Protein AF-A0A7S3HRA7-F1 (afdb_monomer_lite)

Foldseek 3Di:
DVLVVLLVCLVPDLVSLLVNLVCCVVVVPDDLVSLLVSLVVNVVDDPPPCPPSNLVSLLSNLLSCLVVVVCVSVVVSLVVNCVVCVPDLSSLLSVLSNCVSVVVLVVSLVSLVVSCVVPVPPVVSLVVNLVSCVVVVVNVVSVVD

Sequence (145 aa):
GEYEALVARAPHSATAAIDLLQAMRTHKIRQPELVVIHGGRLLKGSHRTFGNELWTVMEQVFIAAAELGVEGWRDYCLKQLTKKFPSSQRVERLKGIYQESEGKWVEAKNIYVKILADKPEDTLTHKRLIALLKQRGKISEAIEE

pLDDT: mean 94.97, std 5.66, range [64.69, 98.75]

InterPro domains:
  IPR011990 Tetratricopeptide-like helical domain superfamily [G3DSA:1.25.40.10] (63-145)
  IPR011990 Tetratricopeptide-like helical domain superfamily [SSF48452] (78-144)
  IPR039856 ER membrane protein complex subunit 2-like [PTHR12760] (15-145)
  IPR055217 EMC2, TPR-like domain [PF22890] (81-144)

Organism: NCBI:txid89044

Secondary structure (DSSP, 8-state):
-HHHHHHHHTTT-HHHHHHHHHHHHHTT---HHHHHHHHHHHHHS--TT-TTHHHHHHHHHHHHHHHHT-HHHHHHHHHHHHHH-TT-HHHHHHHHHHHHHTT-HHHHHHHHHHHHHH-TT-HHHHHHHHHHHHHTT-HHHHHH-

Radius of gyration: 16.19 Å; chains: 1; bounding box: 40×32×42 Å

Structure (mmCIF, N/CA/C/O backbone):
data_AF-A0A7S3HRA7-F1
#
_entry.id   AF-A0A7S3HRA7-F1
#
loop_
_atom_site.group_PDB
_atom_site.id
_atom_site.type_symbol
_atom_site.label_atom_id
_atom_site.label_alt_id
_atom_site.label_comp_id
_atom_site.label_asym_id
_atom_site.label_entity_id
_atom_site.label_seq_id
_atom_site.pdbx_PDB_ins_code
_atom_site.Cartn_x
_atom_site.Cartn_y
_atom_site.Cartn_z
_atom_site.occupancy
_atom_site.B_iso_or_equiv
_atom_site.auth_seq_id
_atom_site.auth_comp_id
_atom_site.auth_asym_id
_atom_site.auth_atom_id
_atom_site.pdbx_PDB_model_num
ATOM 1 N N . GLY A 1 1 ? 11.167 18.074 -18.257 1.00 87.62 1 GLY A N 1
ATOM 2 C CA . GLY A 1 1 ? 11.919 18.173 -16.996 1.00 87.62 1 GLY A CA 1
ATOM 3 C C . GLY A 1 1 ? 12.526 16.828 -16.647 1.00 87.62 1 GLY A C 1
ATOM 4 O O . GLY A 1 1 ? 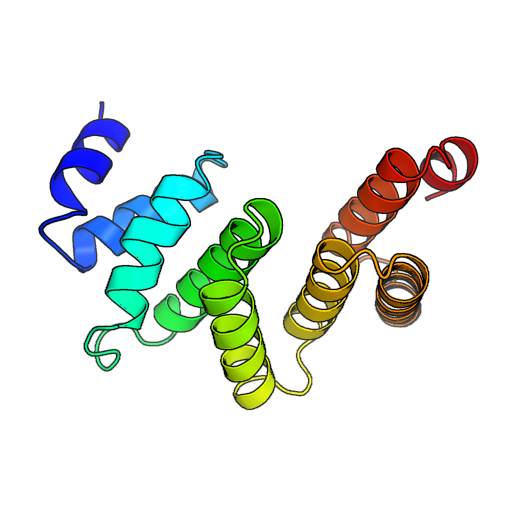12.455 15.897 -17.446 1.00 87.62 1 GLY A O 1
ATOM 5 N N . GLU A 1 2 ? 13.165 16.735 -15.481 1.00 91.25 2 GLU A N 1
ATOM 6 C CA . GLU A 1 2 ? 13.830 15.508 -15.015 1.00 91.25 2 GLU A CA 1
ATOM 7 C C . GLU A 1 2 ? 12.846 14.336 -14.870 1.00 91.25 2 GLU A C 1
ATOM 9 O O . GLU A 1 2 ? 13.135 13.224 -15.311 1.00 91.25 2 GLU A O 1
ATOM 14 N N . TYR A 1 3 ? 11.640 14.599 -14.354 1.00 94.12 3 TYR A N 1
ATOM 15 C CA . TYR A 1 3 ? 10.592 13.588 -14.223 1.00 94.12 3 TYR A CA 1
ATOM 16 C C . TYR A 1 3 ? 10.145 13.028 -15.580 1.00 94.12 3 TYR A C 1
ATOM 18 O O . TYR A 1 3 ? 10.080 11.814 -15.757 1.00 94.12 3 TYR A O 1
ATOM 26 N N . GLU A 1 4 ? 9.903 13.883 -16.577 1.00 95.56 4 GLU A N 1
ATOM 27 C CA . GLU A 1 4 ? 9.509 13.438 -17.918 1.00 95.56 4 GLU A CA 1
ATOM 28 C C . GLU A 1 4 ? 10.613 12.614 -18.596 1.00 95.56 4 GLU A C 1
ATOM 30 O O . GLU A 1 4 ? 10.322 11.651 -19.305 1.00 95.56 4 GLU A O 1
ATOM 35 N N . ALA A 1 5 ? 11.885 12.939 -18.337 1.00 95.94 5 ALA A N 1
ATOM 36 C CA . ALA A 1 5 ? 13.010 12.144 -18.820 1.00 95.94 5 ALA A CA 1
ATOM 37 C C . ALA A 1 5 ? 13.049 10.747 -18.174 1.00 95.94 5 ALA A C 1
ATOM 39 O O . ALA A 1 5 ? 13.347 9.763 -18.857 1.00 95.94 5 ALA A O 1
ATOM 40 N N . LEU A 1 6 ? 12.718 10.634 -16.881 1.00 96.31 6 LEU A N 1
ATOM 41 C CA . LEU A 1 6 ? 12.579 9.344 -16.198 1.00 96.31 6 LEU A CA 1
ATOM 42 C C . LEU A 1 6 ? 11.420 8.526 -16.777 1.00 96.31 6 LEU A C 1
ATOM 44 O O . LEU A 1 6 ? 11.612 7.351 -17.099 1.00 96.31 6 LEU A O 1
ATOM 48 N N . VAL A 1 7 ? 10.257 9.150 -16.991 1.00 96.62 7 VAL A N 1
ATOM 49 C CA . VAL A 1 7 ? 9.087 8.505 -17.615 1.00 96.62 7 VAL A CA 1
ATOM 50 C C . VAL A 1 7 ? 9.433 7.962 -19.003 1.00 96.62 7 VAL A C 1
ATOM 52 O O . VAL A 1 7 ? 9.140 6.805 -19.294 1.00 96.62 7 VAL A O 1
ATOM 55 N N . ALA A 1 8 ? 10.126 8.739 -19.839 1.00 96.94 8 ALA A N 1
ATOM 56 C CA . ALA A 1 8 ? 10.515 8.309 -21.183 1.00 96.94 8 ALA A CA 1
ATOM 57 C C . ALA A 1 8 ? 11.510 7.131 -21.187 1.00 96.94 8 ALA A C 1
ATOM 59 O O . ALA A 1 8 ? 11.502 6.304 -22.099 1.00 96.94 8 ALA A O 1
ATOM 60 N N . ARG A 1 9 ? 12.376 7.028 -20.170 1.00 96.38 9 ARG A N 1
ATOM 61 C CA . ARG A 1 9 ? 13.431 5.999 -20.092 1.00 96.38 9 ARG A CA 1
ATOM 62 C C . ARG A 1 9 ? 12.998 4.722 -19.369 1.00 96.38 9 ARG A C 1
ATOM 64 O O . ARG A 1 9 ? 13.547 3.653 -19.650 1.00 96.38 9 ARG A O 1
ATOM 71 N N . ALA A 1 10 ? 12.027 4.802 -18.460 1.00 94.75 10 ALA A N 1
ATOM 72 C CA . ALA A 1 10 ? 11.542 3.673 -17.664 1.00 94.75 10 ALA A CA 1
ATOM 73 C C . ALA A 1 10 ? 11.065 2.448 -18.485 1.00 94.75 10 ALA A C 1
ATOM 75 O O . ALA A 1 10 ? 11.338 1.317 -18.068 1.00 94.75 10 ALA A O 1
ATOM 76 N N . PRO A 1 11 ? 10.433 2.589 -19.672 1.00 94.19 11 PRO A N 1
ATOM 77 C CA . PRO A 1 11 ? 10.113 1.450 -20.536 1.00 94.19 11 PRO A CA 1
ATOM 78 C C . PRO A 1 11 ? 11.335 0.693 -21.071 1.00 94.19 11 PRO A C 1
ATOM 80 O O . PRO A 1 11 ? 11.189 -0.416 -21.580 1.00 94.19 11 PRO A O 1
ATOM 83 N N . HIS A 1 12 ? 12.541 1.250 -20.993 1.00 93.25 12 HIS A N 1
ATOM 84 C CA . HIS A 1 12 ? 13.727 0.683 -21.641 1.00 93.25 12 HIS A CA 1
ATOM 85 C C . HIS A 1 12 ? 14.830 0.291 -20.653 1.00 93.25 12 HIS A C 1
ATOM 87 O O . HIS A 1 12 ? 15.744 -0.435 -21.029 1.00 93.25 12 HIS A O 1
ATOM 93 N N . SER A 1 13 ? 14.733 0.688 -19.382 1.00 92.00 13 SER A N 1
ATOM 94 C CA . SER A 1 13 ? 15.742 0.384 -18.362 1.00 92.00 13 SER A CA 1
ATOM 95 C C . SER A 1 13 ? 15.107 0.089 -17.007 1.00 92.00 13 SER A C 1
ATOM 97 O O . SER A 1 13 ? 14.277 0.853 -16.520 1.00 92.00 13 SER A O 1
ATOM 99 N N . ALA A 1 14 ? 15.523 -1.016 -16.380 1.00 90.88 14 ALA A N 1
ATOM 100 C CA . ALA A 1 14 ? 15.083 -1.370 -15.032 1.00 90.88 14 ALA A CA 1
ATOM 101 C C . ALA A 1 14 ? 15.538 -0.330 -13.997 1.00 90.88 14 ALA A C 1
ATOM 103 O O . ALA A 1 14 ? 14.756 0.057 -13.136 1.00 90.88 14 ALA A O 1
ATOM 104 N N . THR A 1 15 ? 16.766 0.176 -14.127 1.00 91.62 15 THR A N 1
ATOM 105 C CA . THR A 1 15 ? 17.285 1.251 -13.274 1.00 91.62 15 THR A CA 1
ATOM 106 C C . THR A 1 15 ? 16.461 2.523 -13.438 1.00 91.62 15 THR A C 1
ATOM 108 O O . THR A 1 15 ? 15.996 3.064 -12.448 1.00 91.62 15 THR A O 1
ATOM 111 N N . ALA A 1 16 ? 16.162 2.934 -14.676 1.00 93.75 16 ALA A N 1
ATOM 112 C CA . ALA A 1 16 ? 15.338 4.124 -14.905 1.00 93.75 16 ALA A CA 1
ATOM 113 C C . ALA A 1 16 ? 13.907 3.963 -14.364 1.00 93.75 16 ALA A C 1
ATOM 115 O O . ALA A 1 16 ? 13.317 4.926 -13.885 1.00 93.75 16 ALA A O 1
ATOM 116 N N . ALA A 1 17 ? 13.344 2.751 -14.421 1.00 94.94 17 ALA A N 1
ATOM 117 C CA . ALA A 1 17 ? 12.056 2.460 -13.803 1.00 94.94 17 ALA A CA 1
ATOM 118 C C . ALA A 1 17 ? 12.119 2.559 -12.270 1.00 94.94 17 ALA A C 1
ATOM 120 O O . ALA A 1 17 ? 11.194 3.089 -11.665 1.00 94.94 17 ALA A O 1
ATOM 121 N N . ILE A 1 18 ? 13.202 2.098 -11.640 1.00 94.31 18 ILE A N 1
ATOM 122 C CA . ILE A 1 18 ? 13.418 2.263 -10.195 1.00 94.31 18 ILE A CA 1
ATOM 123 C C . ILE A 1 18 ? 13.554 3.742 -9.837 1.00 94.31 18 ILE A C 1
ATOM 125 O O . ILE A 1 18 ? 12.850 4.205 -8.943 1.00 94.31 18 ILE A O 1
ATOM 129 N N . ASP A 1 19 ? 14.378 4.489 -10.571 1.00 95.31 19 ASP A N 1
ATOM 130 C CA . ASP A 1 19 ? 14.583 5.923 -10.356 1.00 95.31 19 ASP A CA 1
ATOM 131 C C . ASP A 1 19 ? 13.266 6.697 -10.500 1.00 95.31 19 ASP A C 1
ATOM 133 O O . ASP A 1 19 ? 12.947 7.546 -9.669 1.00 95.31 19 ASP A O 1
ATOM 137 N N . LEU A 1 20 ? 12.451 6.354 -11.506 1.00 97.31 20 LEU A N 1
ATOM 138 C CA . LEU A 1 20 ? 11.106 6.900 -11.682 1.00 97.31 20 LEU A CA 1
ATOM 139 C C . LEU A 1 20 ? 10.227 6.621 -10.459 1.00 97.31 20 LEU A C 1
ATOM 141 O O . LEU A 1 20 ? 9.640 7.542 -9.891 1.00 97.31 20 LEU A O 1
ATOM 145 N N . LEU A 1 21 ? 10.131 5.357 -10.041 1.00 97.25 21 LEU A N 1
ATOM 146 C CA . LEU A 1 21 ? 9.299 4.953 -8.907 1.00 97.25 21 LEU A CA 1
ATOM 147 C C . LEU A 1 21 ? 9.764 5.606 -7.601 1.00 97.25 21 LEU A C 1
ATOM 149 O O . LEU A 1 21 ? 8.929 6.025 -6.796 1.00 97.25 21 LEU A O 1
ATOM 153 N N . GLN A 1 22 ? 11.075 5.756 -7.414 1.00 96.38 22 GLN A N 1
ATOM 154 C CA . GLN A 1 22 ? 11.667 6.478 -6.296 1.00 96.38 22 GLN A CA 1
ATOM 155 C C . GLN A 1 22 ? 11.333 7.968 -6.345 1.00 96.38 22 GLN A C 1
ATOM 157 O O . GLN A 1 22 ? 10.861 8.501 -5.342 1.00 96.38 22 GLN A O 1
ATOM 162 N N . ALA A 1 23 ? 11.500 8.628 -7.493 1.00 97.31 23 ALA A N 1
ATOM 163 C CA . ALA A 1 23 ? 11.136 10.031 -7.670 1.00 97.31 23 ALA A CA 1
ATOM 164 C C . ALA A 1 23 ? 9.652 10.263 -7.346 1.00 97.31 23 ALA A C 1
ATOM 166 O O . ALA A 1 23 ? 9.312 11.207 -6.632 1.00 97.31 23 ALA A O 1
ATOM 167 N N . MET A 1 24 ? 8.767 9.356 -7.772 1.00 97.94 24 MET A N 1
ATOM 168 C CA . MET A 1 24 ? 7.342 9.437 -7.443 1.00 97.94 24 MET A CA 1
ATOM 169 C C . MET A 1 24 ? 7.085 9.382 -5.936 1.00 97.94 24 MET A C 1
ATOM 171 O O . MET A 1 24 ? 6.277 10.161 -5.429 1.00 97.94 24 MET A O 1
ATOM 175 N N . ARG A 1 25 ? 7.786 8.512 -5.198 1.00 96.31 25 ARG A N 1
ATOM 176 C CA . ARG A 1 25 ? 7.667 8.438 -3.732 1.00 96.31 25 ARG A CA 1
ATOM 177 C C . ARG A 1 25 ? 8.222 9.693 -3.056 1.00 96.31 25 ARG A C 1
ATOM 179 O O . ARG A 1 25 ? 7.548 10.259 -2.198 1.00 96.31 25 ARG A O 1
ATOM 186 N N . THR A 1 26 ? 9.407 10.146 -3.462 1.00 96.69 26 THR A N 1
ATOM 187 C CA . THR A 1 26 ? 10.097 11.309 -2.877 1.00 96.69 26 THR A CA 1
ATOM 188 C C . THR A 1 26 ? 9.311 12.599 -3.083 1.00 96.69 26 THR A C 1
ATOM 190 O O . THR A 1 26 ? 9.113 13.368 -2.143 1.00 96.69 26 THR A O 1
ATOM 193 N N . HIS A 1 27 ? 8.805 12.815 -4.296 1.00 96.12 27 HIS A N 1
ATOM 194 C CA . HIS A 1 27 ? 8.080 14.028 -4.669 1.00 96.12 27 HIS A CA 1
ATOM 195 C C . HIS A 1 27 ? 6.559 13.896 -4.514 1.00 96.12 27 HIS A C 1
ATOM 197 O O . HIS A 1 27 ? 5.828 14.819 -4.864 1.00 96.12 27 HIS A O 1
ATOM 203 N N . LYS A 1 28 ? 6.074 12.772 -3.962 1.00 94.75 28 LYS A N 1
ATOM 204 C CA . LYS A 1 28 ? 4.647 12.482 -3.730 1.00 94.75 28 LYS A CA 1
ATOM 205 C C . LYS A 1 28 ? 3.791 12.603 -5.002 1.00 94.75 28 LYS A C 1
ATOM 207 O O . LYS A 1 28 ? 2.649 13.056 -4.951 1.00 94.75 28 LYS A O 1
ATOM 212 N N . ILE A 1 29 ? 4.339 12.186 -6.144 1.00 96.69 29 ILE A N 1
ATOM 213 C CA . ILE A 1 29 ? 3.651 12.212 -7.440 1.00 96.69 29 ILE A CA 1
ATOM 214 C C . ILE A 1 29 ? 2.682 11.031 -7.513 1.00 96.69 29 ILE A C 1
ATOM 216 O O . ILE A 1 29 ? 3.079 9.870 -7.390 1.00 96.69 29 ILE A O 1
ATOM 220 N N . ARG A 1 30 ? 1.401 11.329 -7.737 1.00 95.81 30 ARG A N 1
ATOM 221 C CA . ARG A 1 30 ? 0.320 10.341 -7.760 1.00 95.81 30 ARG A CA 1
ATOM 222 C C . ARG A 1 30 ? -0.073 9.989 -9.195 1.00 95.81 30 ARG A C 1
ATOM 224 O O . ARG A 1 30 ? -0.905 10.666 -9.784 1.00 95.81 30 ARG A O 1
ATOM 231 N N . GLN A 1 31 ? 0.538 8.934 -9.735 1.00 97.81 31 GLN A N 1
ATOM 232 C CA . GLN A 1 31 ? 0.210 8.351 -11.048 1.00 97.81 31 GLN A CA 1
ATOM 233 C C . GLN A 1 31 ? 0.207 6.814 -10.938 1.00 97.81 31 GLN A C 1
ATOM 235 O O . GLN A 1 31 ? 1.188 6.158 -11.306 1.00 97.81 31 GLN A O 1
ATOM 240 N N . PRO A 1 32 ? -0.828 6.223 -10.314 1.00 98.06 32 PRO A N 1
ATOM 241 C CA . PRO A 1 32 ? -0.853 4.797 -9.982 1.00 98.06 32 PRO A CA 1
ATOM 242 C C . PRO A 1 32 ? -0.737 3.888 -11.218 1.00 98.06 32 PRO A C 1
ATOM 244 O O . PRO A 1 32 ? -0.170 2.800 -11.127 1.00 98.06 32 PRO A O 1
ATOM 247 N N . GLU A 1 33 ? -1.183 4.339 -12.389 1.00 98.44 33 GLU A N 1
ATOM 248 C CA . GLU A 1 33 ? -1.104 3.592 -13.645 1.00 98.44 33 GLU A CA 1
ATOM 249 C C . GLU A 1 33 ? 0.356 3.352 -14.038 1.00 98.44 33 GLU A C 1
ATOM 251 O O . GLU A 1 33 ? 0.752 2.217 -14.314 1.00 98.44 33 GLU A O 1
ATOM 256 N N . LEU A 1 34 ? 1.192 4.396 -13.977 1.00 98.06 34 LEU A N 1
ATOM 257 C CA . LEU A 1 34 ? 2.626 4.275 -14.248 1.00 98.06 34 LEU A CA 1
ATOM 258 C C . LEU A 1 34 ? 3.323 3.384 -13.218 1.00 98.06 34 LEU A C 1
ATOM 260 O O . LEU A 1 34 ? 4.212 2.608 -13.580 1.00 98.06 34 LEU A O 1
ATOM 264 N N . VAL A 1 35 ? 2.900 3.444 -11.951 1.00 98.50 35 VAL A N 1
ATOM 265 C CA . VAL A 1 35 ? 3.428 2.558 -10.906 1.00 98.50 35 VAL A CA 1
ATOM 266 C C . VAL A 1 35 ? 3.172 1.096 -11.259 1.00 98.50 35 VAL A C 1
ATOM 268 O O . VAL A 1 35 ? 4.104 0.290 -11.222 1.00 98.50 35 VAL A O 1
ATOM 271 N N . VAL A 1 36 ? 1.937 0.741 -11.621 1.00 98.31 36 VAL A N 1
ATOM 272 C CA . VAL A 1 36 ? 1.583 -0.643 -11.964 1.00 98.31 36 VAL A CA 1
ATOM 273 C C . VAL A 1 36 ? 2.294 -1.095 -13.243 1.00 98.31 36 VAL A C 1
ATOM 275 O O . VAL A 1 36 ? 2.815 -2.211 -13.279 1.00 98.31 36 VAL A O 1
ATOM 278 N N . ILE A 1 37 ? 2.391 -0.238 -14.265 1.00 97.50 37 ILE A N 1
ATOM 279 C CA . ILE A 1 37 ? 3.066 -0.556 -15.535 1.00 97.50 37 ILE A CA 1
ATOM 280 C C . ILE A 1 37 ? 4.558 -0.840 -15.313 1.00 97.50 37 ILE A C 1
ATOM 282 O O . ILE A 1 37 ? 5.057 -1.910 -15.679 1.00 97.50 37 ILE A O 1
ATOM 286 N N . HIS A 1 38 ? 5.284 0.101 -14.708 1.00 96.56 38 HIS A N 1
ATOM 287 C CA . HIS A 1 38 ? 6.737 -0.006 -14.573 1.00 96.56 38 HIS A CA 1
ATOM 288 C C . HIS A 1 38 ? 7.139 -0.938 -13.431 1.00 96.56 38 HIS A C 1
ATOM 290 O O . HIS A 1 38 ? 8.005 -1.796 -13.611 1.00 96.56 38 HIS A O 1
ATOM 296 N N . GLY A 1 39 ? 6.469 -0.833 -12.284 1.00 96.06 39 GLY A N 1
ATOM 297 C CA . GLY A 1 39 ? 6.699 -1.711 -11.145 1.00 96.06 39 GLY A CA 1
ATOM 298 C C . GLY A 1 39 ? 6.321 -3.154 -11.460 1.00 96.06 39 GLY A C 1
ATOM 299 O O . GLY A 1 39 ? 7.120 -4.056 -11.227 1.00 96.06 39 GLY A O 1
ATOM 300 N N . GLY A 1 40 ? 5.175 -3.393 -12.099 1.00 95.00 40 GLY A N 1
ATOM 301 C CA . GLY A 1 40 ? 4.779 -4.735 -12.523 1.00 95.00 40 GLY A CA 1
ATOM 302 C C . GLY A 1 40 ? 5.783 -5.371 -13.490 1.00 95.00 40 GLY A C 1
ATOM 303 O O . GLY A 1 40 ? 6.120 -6.549 -13.367 1.00 95.00 40 GLY A O 1
ATOM 304 N N . ARG A 1 41 ? 6.346 -4.592 -14.420 1.00 93.69 41 ARG A N 1
ATOM 305 C CA . ARG A 1 41 ? 7.426 -5.069 -15.296 1.00 93.69 41 ARG A CA 1
ATOM 306 C C . ARG A 1 41 ? 8.686 -5.447 -14.511 1.00 93.69 41 ARG A C 1
ATOM 308 O O . ARG A 1 41 ? 9.257 -6.503 -14.780 1.00 93.69 41 ARG A O 1
ATOM 315 N N . LEU A 1 42 ? 9.109 -4.629 -13.544 1.00 92.88 42 LEU A N 1
ATOM 316 C CA . LEU A 1 42 ? 10.238 -4.954 -12.659 1.00 92.88 42 LEU A CA 1
ATOM 317 C C . LEU A 1 42 ? 9.980 -6.246 -11.870 1.00 92.88 42 LEU A C 1
ATOM 319 O O . LEU A 1 42 ? 10.863 -7.098 -11.769 1.00 92.88 42 LEU A O 1
ATOM 323 N N . LEU A 1 43 ? 8.752 -6.423 -11.377 1.00 92.44 43 LEU A N 1
ATOM 324 C CA . LEU A 1 43 ? 8.318 -7.597 -10.618 1.00 92.44 43 LEU A CA 1
ATOM 325 C C . LEU A 1 43 ? 8.123 -8.864 -11.471 1.00 92.44 43 LEU A C 1
ATOM 327 O O . LEU A 1 43 ? 8.017 -9.947 -10.903 1.00 92.44 43 LEU A O 1
ATOM 331 N N . LYS A 1 44 ? 8.106 -8.768 -12.806 1.00 90.56 44 LYS A N 1
ATOM 332 C CA . LYS A 1 44 ? 8.188 -9.934 -13.710 1.00 90.56 44 LYS A CA 1
ATOM 333 C C . LYS A 1 44 ? 9.629 -10.306 -14.083 1.00 90.56 44 LYS A C 1
ATOM 335 O O . LYS A 1 44 ? 9.861 -11.414 -14.554 1.00 90.56 44 LYS A O 1
ATOM 340 N N . GLY A 1 45 ? 10.576 -9.376 -13.938 1.00 83.31 45 GLY A N 1
ATOM 341 C CA . GLY A 1 45 ? 11.976 -9.546 -14.337 1.00 83.31 45 GLY A CA 1
ATOM 342 C C . GLY A 1 45 ? 12.856 -10.234 -13.286 1.00 83.31 45 GLY A C 1
ATOM 343 O O . GLY A 1 45 ? 12.394 -10.661 -12.235 1.00 83.31 45 GLY A O 1
ATOM 344 N N . SER A 1 46 ? 14.165 -10.325 -13.551 1.00 75.50 46 SER A N 1
ATOM 345 C CA . SER A 1 46 ? 15.131 -10.905 -12.604 1.00 75.50 46 SER A CA 1
ATOM 346 C C . SER A 1 46 ? 15.320 -10.011 -11.375 1.00 75.50 46 SER A C 1
ATOM 348 O O . SER A 1 46 ? 15.772 -8.876 -11.489 1.00 75.50 46 SER A O 1
ATOM 350 N N . HIS A 1 47 ? 15.018 -10.536 -10.186 1.00 70.12 47 HIS A N 1
ATOM 351 C CA . HIS A 1 47 ? 15.040 -9.775 -8.929 1.00 70.12 47 HIS A CA 1
ATOM 352 C C . HIS A 1 47 ? 16.415 -9.652 -8.258 1.00 70.12 47 HIS A C 1
ATOM 354 O O . HIS A 1 47 ? 16.551 -8.935 -7.267 1.00 70.12 47 HIS A O 1
ATOM 360 N N . ARG A 1 48 ? 17.431 -10.379 -8.746 1.00 64.69 48 ARG A N 1
ATOM 361 C CA . ARG A 1 48 ? 18.694 -10.594 -8.012 1.00 64.69 48 ARG A CA 1
ATOM 362 C C . ARG A 1 48 ? 19.473 -9.308 -7.726 1.00 64.69 48 ARG A C 1
ATOM 364 O O . ARG A 1 48 ? 20.217 -9.266 -6.756 1.00 64.69 48 ARG A O 1
ATOM 371 N N . THR A 1 49 ? 19.290 -8.270 -8.534 1.00 65.38 49 THR A N 1
ATOM 372 C CA . THR A 1 49 ? 20.049 -7.015 -8.445 1.00 65.38 49 THR A CA 1
ATOM 373 C C . THR A 1 49 ? 19.363 -5.924 -7.624 1.00 65.38 49 THR A C 1
ATOM 375 O O . THR A 1 49 ? 19.968 -4.883 -7.400 1.00 65.38 49 THR A O 1
ATOM 378 N N . PHE A 1 50 ? 18.117 -6.123 -7.178 1.00 72.56 50 PHE A N 1
ATOM 379 C CA . PHE A 1 50 ? 17.315 -5.044 -6.579 1.00 72.56 50 PHE A CA 1
ATOM 380 C C . PHE A 1 50 ? 17.308 -5.032 -5.048 1.00 72.56 50 PHE A C 1
ATOM 382 O O . PHE 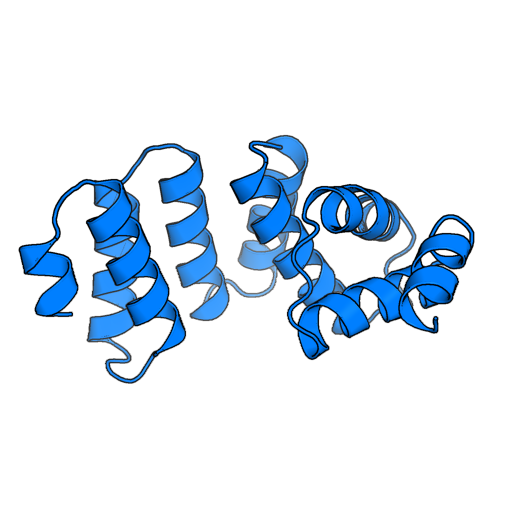A 1 50 ? 16.840 -4.067 -4.453 1.00 72.56 50 PHE A O 1
ATOM 389 N N . GLY A 1 51 ? 17.832 -6.074 -4.395 1.00 82.88 51 GLY A N 1
ATOM 390 C CA . GLY A 1 51 ? 17.997 -6.115 -2.939 1.00 82.88 51 GLY A CA 1
ATOM 391 C C . GLY A 1 51 ? 16.745 -5.670 -2.171 1.00 82.88 51 GLY A C 1
ATOM 392 O O . GLY A 1 51 ? 15.666 -6.239 -2.339 1.00 82.88 51 GLY A O 1
ATOM 393 N N . ASN A 1 52 ? 16.894 -4.639 -1.335 1.00 84.69 52 ASN A N 1
ATOM 394 C CA . ASN A 1 52 ? 15.795 -4.086 -0.538 1.00 84.69 52 ASN A CA 1
ATOM 395 C C . ASN A 1 52 ? 14.794 -3.259 -1.358 1.00 84.69 52 ASN A C 1
ATOM 397 O O . ASN A 1 52 ? 13.620 -3.204 -0.994 1.00 84.69 52 ASN A O 1
ATOM 401 N N . GLU A 1 53 ? 15.224 -2.667 -2.474 1.00 88.94 53 GLU A N 1
ATOM 402 C CA . GLU A 1 53 ? 14.374 -1.825 -3.321 1.00 88.94 53 GLU A CA 1
ATOM 403 C C . GLU A 1 53 ? 13.238 -2.624 -3.968 1.00 88.94 53 GLU A C 1
ATOM 405 O O . GLU A 1 53 ? 12.144 -2.100 -4.164 1.00 88.94 53 GLU A O 1
ATOM 410 N N . LEU A 1 54 ? 13.449 -3.925 -4.202 1.00 91.50 54 LEU A N 1
ATOM 411 C CA . LEU A 1 54 ? 12.401 -4.831 -4.672 1.00 91.50 54 LEU A CA 1
ATOM 412 C C . LEU A 1 54 ? 11.147 -4.767 -3.791 1.00 91.50 54 LEU A C 1
ATOM 414 O O . LEU A 1 54 ? 10.031 -4.722 -4.305 1.00 91.50 54 LEU A O 1
ATOM 418 N N . TRP A 1 55 ? 11.329 -4.780 -2.470 1.00 94.69 55 TRP A N 1
ATOM 419 C CA . TRP A 1 55 ? 10.215 -4.793 -1.525 1.00 94.69 55 TRP A CA 1
ATOM 420 C C . TRP A 1 55 ? 9.526 -3.431 -1.478 1.00 94.69 55 TRP A C 1
ATOM 422 O O . TRP A 1 55 ? 8.301 -3.384 -1.489 1.00 94.69 55 TRP A O 1
ATOM 432 N N . THR A 1 56 ? 10.287 -2.336 -1.545 1.00 95.56 56 THR A N 1
ATOM 433 C CA . THR A 1 56 ? 9.737 -0.976 -1.667 1.00 95.56 56 THR A CA 1
ATOM 434 C C . THR A 1 56 ? 8.876 -0.828 -2.924 1.00 95.56 56 THR A C 1
ATOM 436 O O . THR A 1 56 ? 7.752 -0.330 -2.852 1.00 95.56 56 THR A O 1
ATOM 439 N N . VAL A 1 57 ? 9.365 -1.303 -4.076 1.00 96.19 57 VAL A N 1
ATOM 440 C CA . VAL A 1 57 ? 8.603 -1.319 -5.335 1.00 96.19 57 VAL A CA 1
ATOM 441 C C . VAL A 1 57 ? 7.355 -2.186 -5.198 1.00 96.19 57 VAL A C 1
ATOM 443 O O . VAL A 1 57 ? 6.283 -1.787 -5.642 1.00 96.19 57 VAL A O 1
ATOM 446 N N . MET A 1 58 ? 7.459 -3.347 -4.553 1.00 96.94 58 MET A N 1
ATOM 447 C CA . MET A 1 58 ? 6.329 -4.253 -4.353 1.00 96.94 58 MET A CA 1
ATOM 448 C C . MET A 1 58 ? 5.220 -3.630 -3.494 1.00 96.94 58 MET A C 1
ATOM 450 O O . MET A 1 58 ? 4.047 -3.744 -3.847 1.00 96.94 58 MET A O 1
ATOM 454 N N . GLU A 1 59 ? 5.575 -2.927 -2.415 1.00 97.88 59 GLU A N 1
ATOM 455 C CA . GLU A 1 59 ? 4.625 -2.153 -1.606 1.00 97.88 59 GLU A CA 1
ATOM 456 C C . GLU A 1 59 ? 3.967 -1.035 -2.431 1.00 97.88 59 GLU A C 1
ATOM 458 O O . GLU A 1 59 ? 2.753 -0.838 -2.365 1.00 97.88 59 GLU A O 1
ATOM 463 N N . GLN A 1 60 ? 4.745 -0.324 -3.251 1.00 98.12 60 GLN A N 1
ATOM 464 C CA . GLN A 1 60 ? 4.225 0.750 -4.099 1.00 98.12 60 GLN A CA 1
ATOM 465 C C . GLN A 1 60 ? 3.256 0.217 -5.165 1.00 98.12 60 GLN A C 1
ATOM 467 O O . GLN A 1 60 ? 2.179 0.785 -5.349 1.00 98.12 60 GLN A O 1
ATOM 472 N N . VAL A 1 61 ? 3.603 -0.897 -5.822 1.00 98.50 61 VAL A N 1
ATOM 473 C CA . VAL A 1 61 ? 2.728 -1.595 -6.778 1.00 98.50 61 VAL A CA 1
ATOM 474 C C . VAL A 1 61 ? 1.469 -2.090 -6.087 1.00 98.50 61 VAL A C 1
ATOM 476 O O . VAL A 1 61 ? 0.391 -1.920 -6.642 1.00 98.50 61 VAL A O 1
ATOM 479 N N . PHE A 1 62 ? 1.575 -2.647 -4.877 1.00 98.75 62 PHE A N 1
ATOM 480 C CA . PHE A 1 62 ? 0.408 -3.063 -4.102 1.00 98.75 62 PHE A CA 1
ATOM 481 C C . PHE A 1 62 ? -0.568 -1.900 -3.883 1.00 98.75 62 PHE A C 1
ATOM 483 O O . PHE A 1 62 ? -1.750 -2.042 -4.179 1.00 98.75 62 PHE A O 1
ATOM 490 N N . ILE A 1 63 ? -0.082 -0.748 -3.404 1.00 98.31 63 ILE A N 1
ATOM 491 C CA . ILE A 1 63 ? -0.934 0.416 -3.117 1.00 98.31 63 ILE A CA 1
ATOM 492 C C . ILE A 1 63 ? -1.613 0.918 -4.396 1.00 98.31 63 ILE A C 1
ATOM 494 O O . ILE A 1 63 ? -2.819 1.156 -4.39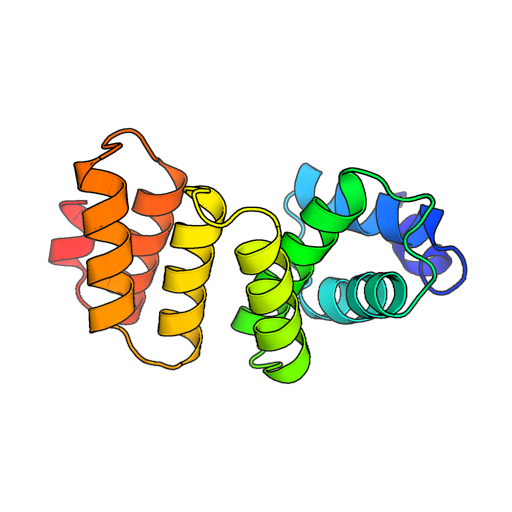0 1.00 98.31 63 ILE A O 1
ATOM 498 N N . ALA A 1 64 ? -0.860 1.052 -5.491 1.00 98.62 64 ALA A N 1
ATOM 499 C CA . ALA A 1 64 ? -1.405 1.509 -6.767 1.00 98.62 64 ALA A CA 1
ATOM 500 C C . ALA A 1 64 ? -2.407 0.508 -7.363 1.00 98.62 64 ALA A C 1
ATOM 502 O O . ALA A 1 64 ? -3.454 0.904 -7.864 1.00 98.62 64 ALA A O 1
ATOM 503 N N . ALA A 1 65 ? -2.120 -0.792 -7.269 1.00 98.69 65 ALA A N 1
ATOM 504 C CA . ALA A 1 65 ? -3.010 -1.844 -7.743 1.00 98.69 65 ALA A CA 1
ATOM 505 C C . ALA A 1 65 ? -4.302 -1.922 -6.918 1.00 98.69 65 ALA A C 1
ATOM 507 O O . ALA A 1 65 ? -5.369 -2.097 -7.496 1.00 98.69 65 ALA A O 1
ATOM 508 N N . ALA A 1 66 ? -4.225 -1.752 -5.595 1.00 98.25 66 ALA A N 1
ATOM 509 C CA . ALA A 1 66 ? -5.396 -1.688 -4.723 1.00 98.25 66 ALA A CA 1
ATOM 510 C C . ALA A 1 66 ? -6.289 -0.484 -5.055 1.00 98.25 66 ALA A C 1
ATOM 512 O O . ALA A 1 66 ? -7.507 -0.616 -5.083 1.00 98.25 66 ALA A O 1
ATOM 513 N N . GLU A 1 67 ? -5.688 0.672 -5.349 1.00 96.62 67 GLU A N 1
ATOM 514 C CA . GLU A 1 67 ? -6.419 1.874 -5.756 1.00 96.62 67 GLU A CA 1
ATOM 515 C C . GLU A 1 67 ? -7.108 1.715 -7.119 1.00 96.62 67 GLU A C 1
ATOM 517 O O . GLU A 1 67 ? -8.250 2.134 -7.287 1.00 96.62 67 GLU A O 1
ATOM 522 N N . LEU A 1 68 ? -6.421 1.100 -8.083 1.00 97.94 68 LEU A N 1
ATOM 523 C CA . LEU A 1 68 ? -6.925 0.902 -9.444 1.00 97.94 68 LEU A CA 1
ATOM 524 C C . LEU A 1 68 ? -7.827 -0.334 -9.602 1.00 97.94 68 LEU A C 1
ATOM 526 O O . LEU A 1 68 ? -8.316 -0.582 -10.701 1.00 97.94 68 LEU A O 1
ATOM 530 N N . GLY A 1 69 ? -8.010 -1.145 -8.555 1.00 97.19 69 GLY A N 1
ATOM 531 C CA . GLY A 1 69 ? -8.748 -2.411 -8.644 1.00 97.19 69 GLY A CA 1
ATOM 532 C C . GLY A 1 69 ? -8.045 -3.489 -9.483 1.00 97.19 69 GLY A C 1
ATOM 533 O O . GLY A 1 69 ? -8.689 -4.380 -10.027 1.00 97.19 69 GLY A O 1
ATOM 534 N N . VAL A 1 70 ? -6.716 -3.429 -9.619 1.00 97.88 70 VAL A N 1
ATOM 535 C CA . VAL A 1 70 ? -5.923 -4.420 -10.367 1.00 97.88 70 VAL A CA 1
ATOM 536 C C . VAL A 1 70 ? -5.581 -5.600 -9.453 1.00 97.88 70 VAL A C 1
ATOM 538 O O . VAL A 1 70 ? -4.468 -5.717 -8.931 1.00 97.88 70 VAL A O 1
ATOM 541 N N . GLU A 1 71 ? -6.553 -6.491 -9.262 1.00 97.75 71 GLU A N 1
ATOM 542 C CA . GLU A 1 71 ? -6.502 -7.593 -8.287 1.00 97.75 71 GLU A CA 1
ATOM 543 C C . GLU A 1 71 ? -5.257 -8.478 -8.432 1.00 97.75 71 GLU A C 1
ATOM 545 O O . GLU A 1 71 ? -4.583 -8.767 -7.449 1.00 97.75 71 GLU A O 1
ATOM 550 N N . GLY A 1 72 ? -4.871 -8.838 -9.662 1.00 97.38 72 GLY A N 1
ATOM 551 C CA . GLY A 1 72 ? -3.722 -9.721 -9.888 1.00 97.38 72 GLY A CA 1
ATOM 552 C C . GLY A 1 72 ? -2.418 -9.202 -9.266 1.00 97.38 72 GLY A C 1
ATOM 553 O O . GLY A 1 72 ? -1.697 -9.956 -8.611 1.00 97.38 72 GLY A O 1
ATOM 554 N N . TRP A 1 73 ? -2.122 -7.906 -9.423 1.00 98.00 73 TRP A N 1
ATOM 555 C CA . TRP A 1 73 ? -0.925 -7.298 -8.831 1.00 98.00 73 TRP A CA 1
ATOM 556 C C . TRP A 1 73 ? -1.069 -7.058 -7.333 1.00 98.00 73 TRP A C 1
ATOM 558 O O . TRP A 1 73 ? -0.124 -7.313 -6.583 1.00 98.00 73 TRP A O 1
ATOM 568 N N . ARG A 1 74 ? -2.246 -6.608 -6.896 1.00 98.50 74 ARG A N 1
ATOM 569 C CA . ARG A 1 74 ? -2.572 -6.414 -5.482 1.00 98.50 74 ARG A CA 1
ATOM 570 C C . ARG A 1 74 ? -2.348 -7.710 -4.691 1.00 98.50 74 ARG A C 1
ATOM 572 O O . ARG A 1 74 ? -1.591 -7.726 -3.719 1.00 98.50 74 ARG A O 1
ATOM 579 N N . ASP A 1 75 ? -2.942 -8.805 -5.144 1.00 98.44 75 ASP A N 1
ATOM 580 C CA . ASP A 1 75 ? -2.925 -10.091 -4.448 1.00 98.44 75 ASP A CA 1
ATOM 581 C C . ASP A 1 75 ? -1.521 -10.699 -4.452 1.00 98.44 75 ASP A C 1
ATOM 583 O O . ASP A 1 75 ? -1.027 -11.176 -3.423 1.00 98.44 75 ASP A O 1
ATOM 587 N N . TYR A 1 76 ? -0.838 -10.629 -5.601 1.00 97.81 76 TYR A N 1
ATOM 588 C CA . TYR A 1 76 ? 0.540 -11.089 -5.733 1.00 97.81 76 TYR A CA 1
ATOM 589 C C . TYR A 1 76 ? 1.472 -10.361 -4.760 1.00 97.81 76 TYR A C 1
ATOM 591 O O . TYR A 1 76 ? 2.175 -11.016 -3.982 1.00 97.81 76 TYR A O 1
ATOM 599 N N . CYS A 1 77 ? 1.468 -9.024 -4.765 1.00 98.25 77 CYS A N 1
ATOM 600 C CA . CYS A 1 77 ? 2.361 -8.240 -3.918 1.00 98.25 77 CYS A CA 1
ATOM 601 C C . CYS A 1 77 ? 2.091 -8.491 -2.430 1.00 98.25 77 CYS A C 1
ATOM 603 O O . CYS A 1 77 ? 3.036 -8.740 -1.679 1.00 98.25 77 CYS A O 1
ATOM 605 N N . LEU A 1 78 ? 0.823 -8.498 -1.994 1.00 98.50 78 LEU A N 1
ATOM 606 C CA . LEU A 1 78 ? 0.492 -8.735 -0.586 1.00 98.50 78 LEU A CA 1
ATOM 607 C C . LEU A 1 78 ? 0.946 -10.120 -0.115 1.00 98.50 78 LEU A C 1
ATOM 609 O O . LEU A 1 78 ? 1.506 -10.251 0.979 1.00 98.50 78 LEU A O 1
ATOM 613 N N . LYS A 1 79 ? 0.756 -11.151 -0.948 1.00 98.25 79 LYS A N 1
ATOM 614 C CA . LYS A 1 79 ? 1.197 -12.519 -0.650 1.00 98.25 79 LYS A CA 1
ATOM 615 C C . LYS A 1 79 ? 2.710 -12.591 -0.448 1.00 98.25 79 LYS A C 1
ATOM 617 O O . LYS A 1 79 ? 3.170 -13.184 0.530 1.00 98.25 79 LYS A O 1
ATOM 622 N N . GLN A 1 80 ? 3.487 -11.990 -1.349 1.00 96.75 80 GLN A N 1
ATOM 623 C CA . GLN A 1 80 ? 4.950 -11.996 -1.257 1.00 96.75 80 GLN A CA 1
ATOM 624 C C . GLN A 1 80 ? 5.451 -11.199 -0.043 1.00 96.75 80 GLN A C 1
ATOM 626 O O . GLN A 1 80 ? 6.298 -11.693 0.704 1.00 96.75 80 GLN A O 1
ATOM 631 N N . LEU A 1 81 ? 4.889 -10.010 0.201 1.00 97.69 81 LEU A N 1
ATOM 632 C CA . LEU A 1 81 ? 5.243 -9.167 1.348 1.00 97.69 81 LEU A CA 1
ATOM 633 C C . LEU A 1 81 ? 4.919 -9.854 2.679 1.00 97.69 81 LEU A C 1
ATOM 635 O O . LEU A 1 81 ? 5.760 -9.871 3.576 1.00 97.69 81 LEU A O 1
ATOM 639 N N . THR A 1 82 ? 3.755 -10.498 2.784 1.00 98.12 82 THR A N 1
ATOM 640 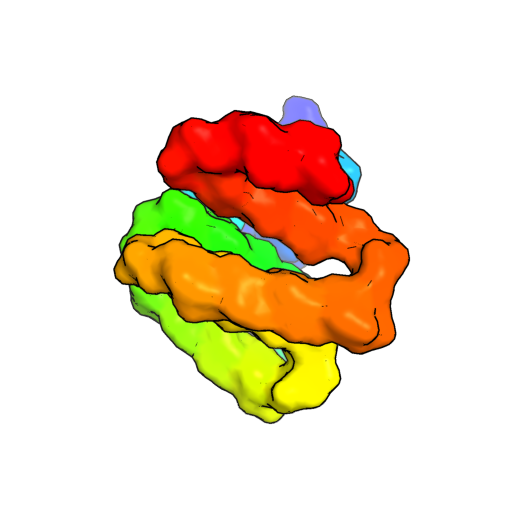C CA . THR A 1 82 ? 3.361 -11.273 3.974 1.00 98.12 82 THR A CA 1
ATOM 641 C C . THR A 1 82 ? 4.285 -12.459 4.208 1.00 98.12 82 THR A C 1
ATOM 643 O O . THR A 1 82 ? 4.698 -12.700 5.338 1.00 98.12 82 THR A O 1
ATOM 646 N N . LYS A 1 83 ? 4.671 -13.179 3.148 1.00 97.19 83 LYS A N 1
ATOM 647 C CA . LYS A 1 83 ? 5.621 -14.292 3.260 1.00 97.19 83 LYS A CA 1
ATOM 648 C C . LYS A 1 83 ? 6.995 -13.824 3.743 1.00 97.19 83 LYS A C 1
ATOM 650 O O . LYS A 1 83 ? 7.630 -14.515 4.535 1.00 97.19 83 LYS A O 1
ATOM 655 N N . LYS A 1 84 ? 7.475 -12.683 3.243 1.00 96.31 84 LYS A N 1
ATOM 656 C CA . LYS A 1 84 ? 8.805 -12.161 3.573 1.00 96.31 84 LYS A CA 1
ATOM 657 C C . LYS A 1 84 ? 8.858 -11.511 4.958 1.00 96.31 84 LYS A C 1
ATOM 659 O O . LYS A 1 84 ? 9.868 -11.655 5.643 1.00 96.31 84 LYS A O 1
ATOM 664 N N . PHE A 1 85 ? 7.796 -10.811 5.353 1.00 96.56 85 PHE A N 1
ATOM 665 C CA . PHE A 1 85 ? 7.729 -10.020 6.581 1.00 96.56 85 PHE A CA 1
ATOM 666 C C . PHE A 1 85 ? 6.435 -10.314 7.369 1.00 96.56 85 PHE A C 1
ATOM 668 O O . PHE A 1 85 ? 5.591 -9.427 7.521 1.00 96.56 85 PHE A O 1
ATOM 675 N N . PRO A 1 86 ? 6.260 -11.544 7.886 1.00 95.75 86 PRO A N 1
ATOM 676 C CA . PRO A 1 86 ? 4.994 -11.991 8.479 1.00 95.75 86 PRO A CA 1
ATOM 677 C C . PRO A 1 86 ? 4.553 -11.172 9.701 1.00 95.75 86 PRO A C 1
ATOM 679 O O . PRO A 1 86 ? 3.357 -11.035 9.941 1.00 95.75 86 PRO A 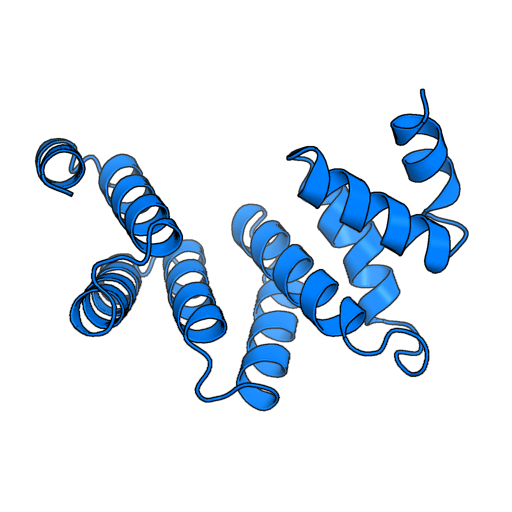O 1
ATOM 682 N N . SER A 1 87 ? 5.509 -10.598 10.434 1.00 94.00 87 SER A N 1
ATOM 683 C CA . SER A 1 87 ? 5.287 -9.828 11.666 1.00 94.00 87 SER A CA 1
ATOM 684 C C . SER A 1 87 ? 5.416 -8.312 11.466 1.00 94.00 87 SER A C 1
ATOM 686 O O . SER A 1 87 ? 5.509 -7.564 12.434 1.00 94.00 87 SER A O 1
ATOM 688 N N . SER A 1 88 ? 5.499 -7.836 10.220 1.00 96.31 88 SER A N 1
ATOM 689 C CA . SER A 1 88 ? 5.687 -6.410 9.945 1.00 96.31 88 SER A CA 1
ATOM 690 C C . SER A 1 88 ? 4.387 -5.635 10.122 1.00 96.31 88 SER A C 1
ATOM 692 O O . SER A 1 88 ? 3.416 -5.861 9.401 1.00 96.31 88 SER A O 1
ATOM 694 N N . GLN A 1 89 ? 4.407 -4.629 10.998 1.00 96.06 89 GLN A N 1
ATOM 695 C CA . GLN A 1 89 ? 3.312 -3.664 11.146 1.00 96.06 89 GLN A CA 1
ATOM 696 C C . GLN A 1 89 ? 2.980 -2.962 9.822 1.00 96.06 89 GLN A C 1
ATOM 698 O O . GLN A 1 89 ? 1.822 -2.665 9.531 1.00 96.06 89 GLN A O 1
ATOM 703 N N . ARG A 1 90 ? 3.992 -2.715 8.977 1.00 96.38 90 ARG A N 1
ATOM 704 C CA . ARG A 1 90 ? 3.760 -2.132 7.654 1.00 96.38 90 ARG A CA 1
ATOM 705 C C . ARG A 1 90 ? 2.923 -3.066 6.787 1.00 96.38 90 ARG A C 1
ATOM 707 O O . ARG A 1 90 ? 1.963 -2.602 6.186 1.00 96.38 90 ARG A O 1
ATOM 714 N N . VAL A 1 91 ? 3.244 -4.361 6.774 1.00 98.06 91 VAL A N 1
ATOM 715 C CA . VAL A 1 91 ? 2.463 -5.372 6.046 1.00 98.06 91 VAL A CA 1
ATOM 716 C C . VAL A 1 91 ? 1.064 -5.521 6.636 1.00 98.06 91 VAL A C 1
ATOM 718 O O . VAL A 1 91 ? 0.107 -5.629 5.878 1.00 98.06 91 VAL A O 1
ATOM 721 N N . GLU A 1 92 ? 0.913 -5.458 7.958 1.00 98.25 92 GLU A N 1
ATOM 722 C CA . GLU A 1 92 ? -0.406 -5.498 8.599 1.00 98.25 92 GLU A CA 1
ATOM 723 C C . GLU A 1 92 ? -1.300 -4.343 8.126 1.00 98.25 92 GLU A C 1
ATOM 725 O O . GLU A 1 92 ? -2.453 -4.552 7.756 1.00 98.25 92 GLU A O 1
ATOM 730 N N . ARG A 1 93 ? -0.743 -3.136 7.994 1.00 98.38 93 ARG A N 1
ATOM 731 C CA . ARG A 1 93 ? -1.459 -1.998 7.402 1.00 98.38 93 ARG A CA 1
ATOM 732 C C . ARG A 1 93 ? -1.841 -2.240 5.942 1.00 98.38 93 ARG A C 1
ATOM 734 O O . ARG A 1 93 ? -2.936 -1.864 5.538 1.00 98.38 93 ARG A O 1
ATOM 741 N N . LEU A 1 94 ? -0.971 -2.876 5.150 1.00 98.56 94 LEU A N 1
ATOM 742 C CA . LEU A 1 94 ? -1.306 -3.251 3.771 1.00 98.56 94 LEU A CA 1
ATOM 743 C C . LEU A 1 94 ? -2.463 -4.257 3.725 1.00 98.56 94 LEU A C 1
ATOM 745 O O . LEU A 1 94 ? -3.295 -4.159 2.831 1.00 98.56 94 LEU A O 1
ATOM 749 N N . LYS A 1 95 ? -2.582 -5.168 4.701 1.00 98.62 95 LYS A N 1
ATOM 750 C CA . LYS A 1 95 ? -3.773 -6.027 4.823 1.00 98.62 95 LYS A CA 1
ATOM 751 C C . LYS A 1 95 ? -5.033 -5.204 5.093 1.00 98.62 95 LYS A C 1
ATOM 753 O O . LYS A 1 95 ? -6.068 -5.517 4.525 1.00 98.62 95 LYS A O 1
ATOM 758 N N . GLY A 1 96 ? -4.951 -4.138 5.889 1.00 98.44 96 GLY A N 1
ATOM 759 C CA . GLY A 1 96 ? -6.056 -3.184 6.052 1.00 98.44 96 GLY A CA 1
ATOM 760 C C . GLY A 1 96 ? -6.478 -2.552 4.720 1.00 98.44 96 GLY A C 1
ATOM 761 O O . GLY A 1 96 ? -7.644 -2.635 4.344 1.00 98.44 96 GLY A O 1
ATOM 762 N N . ILE A 1 97 ? -5.511 -2.038 3.950 1.00 98.31 97 ILE A N 1
ATOM 763 C CA . ILE A 1 97 ? -5.753 -1.441 2.622 1.00 98.31 97 ILE A CA 1
ATOM 764 C C . ILE A 1 97 ? -6.338 -2.476 1.652 1.00 98.31 97 ILE A C 1
ATOM 766 O O . ILE A 1 97 ? -7.189 -2.158 0.826 1.00 98.31 97 ILE A O 1
ATOM 770 N N . TYR A 1 98 ? -5.904 -3.732 1.753 1.00 98.69 98 TYR A N 1
ATOM 771 C CA . TYR A 1 98 ? -6.470 -4.825 0.973 1.00 98.69 98 TYR A CA 1
ATOM 772 C C . TYR A 1 98 ? -7.957 -5.021 1.281 1.00 98.69 98 TYR A C 1
ATOM 774 O O . TYR A 1 98 ? -8.761 -5.055 0.353 1.00 98.69 98 TYR A O 1
ATOM 782 N N . GLN A 1 99 ? -8.334 -5.074 2.564 1.00 98.50 99 GLN A N 1
ATOM 783 C CA . GLN A 1 99 ? -9.740 -5.180 2.961 1.00 98.50 99 GLN A CA 1
ATOM 784 C C . GLN A 1 99 ? -10.557 -3.969 2.479 1.00 98.50 99 GLN A C 1
ATOM 786 O O . GLN A 1 99 ? -11.669 -4.153 1.993 1.00 98.50 99 GLN A O 1
ATOM 791 N N . GLU A 1 100 ? -10.002 -2.749 2.512 1.00 96.62 100 GLU A N 1
ATOM 792 C CA . GLU A 1 100 ? -10.650 -1.575 1.901 1.00 96.62 100 GLU A CA 1
ATOM 793 C C . GLU A 1 100 ? -10.908 -1.775 0.405 1.00 96.62 100 GLU A C 1
ATOM 795 O O . GLU A 1 100 ? -12.024 -1.557 -0.060 1.00 96.62 100 GLU A O 1
ATOM 800 N N . SER A 1 101 ? -9.899 -2.233 -0.346 1.00 96.50 101 SER A N 1
ATOM 801 C CA . SER A 1 101 ? -10.033 -2.466 -1.793 1.00 96.50 101 SER A CA 1
ATOM 802 C C . SER A 1 101 ? -11.053 -3.556 -2.137 1.00 96.50 101 SER A C 1
ATOM 804 O O . SER A 1 101 ? -11.599 -3.569 -3.232 1.00 96.50 101 SER A O 1
ATOM 806 N N . GLU A 1 102 ? -11.330 -4.448 -1.187 1.00 96.94 102 GLU A N 1
ATOM 807 C CA . GLU A 1 102 ? -12.333 -5.511 -1.275 1.00 96.94 102 GLU A CA 1
ATOM 808 C C . GLU A 1 102 ? -13.722 -5.067 -0.781 1.00 96.94 102 GLU A C 1
ATOM 810 O O . GLU A 1 102 ? -14.653 -5.870 -0.731 1.00 96.94 102 GLU A O 1
ATOM 815 N N . GLY A 1 103 ? -13.876 -3.812 -0.344 1.00 95.50 103 GLY A N 1
ATOM 816 C CA . GLY A 1 103 ? -15.115 -3.306 0.251 1.00 95.50 103 GLY A CA 1
ATOM 817 C C . GLY A 1 103 ? -15.423 -3.856 1.651 1.00 95.50 103 GLY A C 1
ATOM 818 O O . GLY A 1 103 ? -16.531 -3.668 2.159 1.00 95.50 103 GLY A O 1
ATOM 819 N N . LYS A 1 104 ? -14.457 -4.514 2.298 1.00 97.69 104 LYS A N 1
ATOM 820 C CA . LYS A 1 104 ? -14.540 -5.118 3.639 1.00 97.69 104 LYS A CA 1
ATOM 821 C C . LYS A 1 104 ? -14.145 -4.090 4.705 1.00 97.69 104 LYS A C 1
ATOM 823 O O . LYS A 1 104 ? -13.089 -4.142 5.337 1.00 97.69 104 LYS A O 1
ATOM 828 N N . TRP A 1 105 ? -14.984 -3.063 4.839 1.00 96.06 105 TRP A N 1
ATOM 829 C CA . TRP A 1 105 ? -14.681 -1.857 5.624 1.00 96.06 105 TRP A CA 1
ATOM 830 C C . TRP A 1 105 ? -14.544 -2.114 7.127 1.00 96.06 105 TRP A C 1
ATOM 832 O O . TRP A 1 105 ? -13.755 -1.449 7.798 1.00 96.06 105 TRP A O 1
ATOM 842 N N . VAL A 1 106 ? -15.328 -3.051 7.665 1.00 96.75 106 VAL A N 1
ATOM 843 C CA . VAL A 1 106 ? -15.311 -3.383 9.097 1.00 96.75 106 VAL A CA 1
ATOM 844 C C . VAL A 1 106 ? -14.002 -4.086 9.441 1.00 96.75 106 VAL A C 1
ATOM 846 O O . VAL A 1 106 ? -13.338 -3.738 10.414 1.00 96.75 106 VAL A O 1
ATOM 849 N N . GLU A 1 107 ? -13.587 -5.021 8.594 1.00 98.25 107 GLU A N 1
ATOM 850 C CA . GLU A 1 107 ? -12.335 -5.755 8.696 1.00 98.25 107 GLU A CA 1
ATOM 851 C C . GLU A 1 107 ? -11.137 -4.809 8.589 1.00 98.25 107 GLU A C 1
ATOM 853 O O . GLU A 1 107 ? -10.233 -4.871 9.423 1.00 98.25 107 GLU A O 1
ATOM 858 N N . ALA A 1 108 ? -11.158 -3.885 7.622 1.00 98.38 108 ALA A N 1
ATOM 859 C CA . ALA A 1 108 ? -10.141 -2.844 7.492 1.00 98.38 108 ALA A CA 1
ATOM 860 C C . ALA A 1 108 ? -10.037 -1.975 8.758 1.00 98.38 108 ALA A C 1
ATOM 862 O O . ALA A 1 108 ? -8.941 -1.813 9.302 1.00 98.38 108 ALA A O 1
ATOM 863 N N . LYS A 1 109 ? -11.171 -1.471 9.275 1.00 98.06 109 LYS A N 1
ATOM 864 C CA . LYS A 1 109 ? -11.206 -0.670 10.512 1.00 98.06 109 LYS A CA 1
ATOM 865 C C . LYS A 1 109 ? -10.620 -1.446 11.693 1.00 98.06 109 LYS A C 1
ATOM 867 O O . LYS A 1 109 ? -9.782 -0.906 12.410 1.00 98.06 109 LYS A O 1
ATOM 872 N N . ASN A 1 110 ? -11.006 -2.709 11.869 1.00 98.38 110 ASN A N 1
ATOM 873 C CA . ASN A 1 110 ? -10.507 -3.551 12.960 1.00 98.38 110 ASN A CA 1
ATOM 874 C C . ASN A 1 110 ? -8.985 -3.744 12.893 1.00 98.38 110 ASN A C 1
ATOM 876 O O . ASN A 1 110 ? -8.315 -3.702 13.926 1.00 98.38 110 ASN A O 1
ATOM 880 N N . ILE A 1 111 ? -8.428 -3.916 11.689 1.00 98.44 111 ILE A N 1
ATOM 881 C CA . ILE A 1 111 ? -6.975 -4.004 11.493 1.00 98.44 111 ILE A CA 1
ATOM 882 C C . ILE A 1 111 ? -6.295 -2.699 11.926 1.00 98.44 111 ILE A C 1
ATOM 884 O O . ILE A 1 111 ? -5.316 -2.741 12.670 1.00 98.44 111 ILE A O 1
ATOM 888 N N . TYR A 1 112 ? -6.815 -1.541 11.513 1.00 98.44 112 TYR A N 1
ATOM 889 C CA . TYR A 1 112 ? -6.227 -0.247 11.870 1.00 98.44 112 TYR A CA 1
ATOM 890 C C . TYR A 1 112 ? -6.295 0.051 13.361 1.00 98.44 112 TYR A C 1
ATOM 892 O O . TYR A 1 112 ? -5.272 0.395 13.947 1.00 98.44 112 TYR A O 1
ATOM 900 N N . VAL A 1 113 ? -7.449 -0.168 13.989 1.00 97.75 113 VAL A N 1
ATOM 901 C CA . VAL A 1 113 ? -7.608 -0.007 15.441 1.00 97.75 113 VAL A CA 1
ATOM 902 C C . VAL A 1 113 ? -6.642 -0.919 16.198 1.00 97.75 113 VAL A C 1
ATOM 904 O O . VAL A 1 113 ? -6.014 -0.481 17.155 1.00 97.75 113 VAL A O 1
ATOM 907 N N . LYS A 1 114 ? -6.447 -2.165 15.747 1.00 98.06 114 LYS A N 1
ATOM 908 C CA . LYS A 1 114 ? -5.475 -3.078 16.363 1.00 98.06 114 LYS A CA 1
ATOM 909 C C . LYS A 1 114 ? -4.036 -2.566 16.244 1.00 98.06 114 LYS A C 1
ATOM 911 O O . LYS A 1 114 ? -3.288 -2.655 17.211 1.00 98.06 114 LYS A O 1
ATOM 916 N N . ILE A 1 115 ? -3.646 -2.041 15.079 1.00 98.00 115 ILE A N 1
ATOM 917 C CA . ILE A 1 115 ? -2.316 -1.441 14.887 1.00 98.00 115 ILE A CA 1
ATOM 918 C C . ILE A 1 115 ? -2.129 -0.241 15.824 1.00 98.00 115 ILE A C 1
ATOM 920 O O . ILE A 1 115 ? -1.070 -0.117 16.430 1.00 98.00 115 ILE A O 1
ATOM 924 N N . LEU A 1 116 ? -3.144 0.617 15.955 1.00 97.75 116 LEU A N 1
ATOM 925 C CA . LEU A 1 116 ? -3.095 1.820 16.792 1.00 97.75 116 LEU A CA 1
ATOM 926 C C . LEU A 1 116 ? -3.156 1.513 18.292 1.00 97.75 116 LEU A C 1
ATOM 928 O O . LEU A 1 116 ? -2.573 2.248 19.077 1.00 97.75 116 LEU A O 1
ATOM 932 N N . ALA A 1 117 ? -3.795 0.415 18.696 1.00 97.38 117 ALA A N 1
ATOM 933 C CA . ALA A 1 117 ? -3.764 -0.046 20.082 1.00 97.38 117 ALA A CA 1
ATOM 934 C C . ALA A 1 117 ? -2.348 -0.464 20.521 1.00 97.38 117 ALA A C 1
ATOM 936 O O . ALA A 1 117 ? -1.968 -0.229 21.664 1.00 97.38 117 ALA A O 1
ATOM 937 N N . ASP A 1 118 ? -1.573 -1.067 19.614 1.00 96.31 118 ASP A N 1
ATOM 938 C CA . ASP A 1 118 ? -0.168 -1.433 19.847 1.00 96.31 118 ASP A CA 1
ATOM 939 C C . ASP A 1 118 ? 0.778 -0.232 19.686 1.00 96.31 118 ASP A C 1
ATOM 941 O O . ASP A 1 118 ? 1.726 -0.068 20.451 1.00 96.31 118 ASP A O 1
ATOM 945 N N . LYS A 1 119 ? 0.502 0.634 18.703 1.00 95.56 119 LYS A N 1
ATOM 946 C CA . LYS A 1 119 ? 1.327 1.798 18.370 1.00 95.56 119 LYS A CA 1
ATOM 947 C C . LYS A 1 119 ? 0.484 3.056 18.128 1.00 95.56 119 LYS A C 1
ATOM 949 O O . LYS A 1 119 ? 0.233 3.415 16.968 1.00 95.56 119 LYS A O 1
ATOM 954 N N . PRO A 1 120 ? 0.064 3.748 19.199 1.00 96.69 120 PRO A N 1
ATOM 955 C CA . PRO A 1 120 ? -0.816 4.913 19.104 1.00 96.69 120 PRO A CA 1
ATOM 956 C C . PRO A 1 120 ? -0.240 6.073 18.281 1.00 96.69 120 PRO A C 1
ATOM 958 O O . PRO A 1 120 ? -0.990 6.868 17.722 1.00 96.69 120 PRO A O 1
ATOM 961 N N . GLU A 1 121 ? 1.085 6.174 18.166 1.00 95.75 121 GLU A N 1
ATOM 962 C CA . GLU A 1 121 ? 1.781 7.233 17.433 1.00 95.75 121 GLU A CA 1
ATOM 963 C C . GLU A 1 121 ? 1.902 6.985 15.916 1.00 95.75 121 GLU A C 1
ATOM 965 O O . GLU A 1 121 ? 2.488 7.800 15.195 1.00 95.75 121 GLU A O 1
ATOM 970 N N . ASP A 1 122 ? 1.371 5.872 15.393 1.00 96.56 122 ASP A N 1
ATOM 971 C CA . ASP A 1 122 ? 1.461 5.536 13.970 1.00 96.56 122 ASP A CA 1
ATOM 972 C C . ASP A 1 122 ? 0.574 6.438 13.089 1.00 96.56 122 ASP A C 1
ATOM 974 O O . ASP A 1 122 ? -0.531 6.091 12.660 1.00 96.56 122 ASP A O 1
ATOM 978 N N . THR A 1 123 ? 1.125 7.598 12.731 1.00 96.50 123 THR A N 1
ATOM 979 C CA . THR A 1 123 ? 0.460 8.634 11.928 1.00 96.50 123 THR A CA 1
ATOM 980 C C . THR A 1 123 ? -0.030 8.136 10.567 1.00 96.50 123 THR A C 1
ATOM 982 O O . THR A 1 123 ? -0.991 8.662 10.005 1.00 96.50 123 THR A O 1
ATOM 985 N N . LEU A 1 124 ? 0.645 7.147 9.979 1.00 95.81 124 LEU A N 1
ATOM 986 C CA . LEU A 1 124 ? 0.250 6.611 8.679 1.00 95.81 124 LEU A CA 1
ATOM 987 C C . LEU A 1 124 ? -1.017 5.739 8.804 1.00 95.81 124 LEU A C 1
ATOM 989 O O . LEU A 1 124 ? -1.784 5.668 7.844 1.00 95.81 124 LEU A O 1
ATOM 993 N N . THR A 1 125 ? -1.254 5.097 9.956 1.00 97.75 125 THR A N 1
ATOM 994 C CA . THR A 1 125 ? -2.448 4.267 10.198 1.00 97.75 125 THR A CA 1
ATOM 995 C C . THR A 1 125 ? -3.625 5.161 10.546 1.00 97.75 125 THR A C 1
ATOM 997 O O . THR A 1 125 ? -4.678 5.000 9.937 1.00 97.75 125 THR A O 1
ATOM 1000 N N . HIS A 1 126 ? -3.401 6.184 11.375 1.00 97.81 126 HIS A N 1
ATOM 1001 C CA . HIS A 1 126 ? -4.352 7.278 11.609 1.00 97.81 126 HIS A CA 1
ATOM 1002 C C . HIS A 1 126 ? -4.895 7.861 10.305 1.00 97.81 126 HIS A C 1
ATOM 1004 O O . HIS A 1 126 ? -6.093 7.839 10.043 1.00 97.81 126 HIS A O 1
ATOM 1010 N N . LYS A 1 127 ? -4.004 8.273 9.392 1.00 96.62 127 LYS A N 1
ATOM 1011 C CA . LYS A 1 127 ? -4.411 8.813 8.082 1.00 96.62 127 LYS A CA 1
ATOM 1012 C C . LYS A 1 127 ? -5.266 7.847 7.261 1.00 96.62 127 LYS A C 1
ATOM 1014 O O . LYS A 1 127 ? -6.149 8.303 6.536 1.00 96.62 127 LYS A O 1
ATOM 1019 N N . ARG A 1 128 ? -4.999 6.539 7.336 1.00 96.94 128 ARG A N 1
ATOM 1020 C CA . ARG A 1 128 ? -5.800 5.521 6.640 1.00 96.94 128 ARG A CA 1
ATOM 1021 C C . ARG A 1 128 ? -7.166 5.346 7.285 1.00 96.94 128 ARG A C 1
ATOM 1023 O O . ARG A 1 128 ? -8.157 5.361 6.564 1.00 96.94 128 ARG A O 1
ATOM 1030 N N . LEU A 1 129 ? -7.229 5.270 8.610 1.00 97.69 129 LEU A N 1
ATOM 1031 C CA . LEU A 1 129 ? -8.485 5.169 9.346 1.00 97.69 129 LEU A CA 1
ATOM 1032 C C . LEU A 1 129 ? -9.381 6.394 9.104 1.00 97.69 129 LEU A C 1
ATOM 1034 O O . LEU A 1 129 ? -10.541 6.234 8.730 1.00 97.69 129 LEU A O 1
ATOM 1038 N N . ILE A 1 130 ? -8.823 7.605 9.170 1.00 97.50 130 ILE A N 1
ATOM 1039 C CA . ILE A 1 130 ? -9.528 8.852 8.835 1.00 97.50 130 ILE A CA 1
ATOM 1040 C C . ILE A 1 130 ? -10.051 8.821 7.391 1.00 97.50 130 ILE A C 1
ATOM 1042 O O . ILE A 1 130 ? -11.198 9.195 7.138 1.00 97.50 130 ILE A O 1
ATOM 1046 N N . ALA A 1 131 ? -9.234 8.383 6.424 1.00 95.56 131 ALA A N 1
ATOM 1047 C CA . ALA A 1 131 ? -9.653 8.288 5.023 1.00 95.56 131 ALA A CA 1
ATOM 1048 C C . ALA A 1 131 ? -10.809 7.291 4.833 1.00 95.56 131 ALA A C 1
ATOM 1050 O O . ALA A 1 131 ? -11.794 7.627 4.173 1.00 95.56 131 ALA A O 1
ATOM 1051 N N . LEU A 1 132 ? -10.728 6.120 5.472 1.00 96.19 132 LEU A N 1
ATOM 1052 C CA . LEU A 1 132 ? -11.786 5.110 5.483 1.00 96.19 132 LEU A CA 1
ATOM 1053 C C . LEU A 1 132 ? -13.083 5.683 6.069 1.00 96.19 132 LEU A C 1
ATOM 1055 O O . LEU A 1 132 ? -14.144 5.572 5.454 1.00 96.19 132 LEU A O 1
ATOM 1059 N N . LEU A 1 133 ? -13.018 6.335 7.233 1.00 95.75 133 LEU A N 1
ATOM 1060 C CA . LEU A 1 133 ? -14.191 6.924 7.889 1.00 95.75 133 LEU A CA 1
ATOM 1061 C C . LEU A 1 133 ? -14.845 7.998 7.011 1.00 95.75 133 LEU A C 1
ATOM 1063 O O . LEU A 1 133 ? -16.067 7.985 6.832 1.00 95.75 133 LEU A O 1
ATOM 1067 N N . LYS A 1 134 ? -14.038 8.862 6.381 1.00 95.06 134 LYS A N 1
ATOM 1068 C CA . LYS A 1 134 ? -14.516 9.864 5.416 1.00 95.06 134 LYS A CA 1
ATOM 1069 C C . LYS A 1 134 ? -15.206 9.223 4.217 1.00 95.06 134 LYS A C 1
ATOM 1071 O O . LYS A 1 134 ? -16.311 9.633 3.873 1.00 95.06 134 LYS A O 1
ATOM 1076 N N . GLN A 1 135 ? -14.611 8.188 3.625 1.00 92.75 135 GLN A N 1
ATOM 1077 C CA . GLN A 1 135 ? -15.205 7.460 2.499 1.00 92.75 135 GLN A CA 1
ATOM 1078 C C . GLN A 1 135 ? -16.548 6.808 2.868 1.00 92.75 135 GLN A C 1
ATOM 1080 O O . GLN A 1 135 ? -17.425 6.655 2.020 1.00 92.75 135 GLN A O 1
ATOM 1085 N N . ARG A 1 136 ? -16.735 6.449 4.142 1.00 93.88 136 ARG A N 1
ATOM 1086 C CA . ARG A 1 136 ? -17.979 5.872 4.673 1.00 93.88 136 ARG A CA 1
ATOM 1087 C C . ARG A 1 136 ? -18.989 6.907 5.181 1.00 93.88 136 ARG A C 1
ATOM 1089 O O . ARG A 1 136 ? -20.016 6.503 5.719 1.00 93.88 136 ARG A O 1
ATOM 1096 N N . GLY A 1 137 ? -18.717 8.206 5.041 1.00 92.69 137 GLY A N 1
ATOM 1097 C CA . GLY A 1 137 ? -19.594 9.280 5.527 1.00 92.69 137 GLY A CA 1
ATOM 1098 C C . GLY A 1 137 ? -19.613 9.445 7.053 1.00 92.69 137 GLY A C 1
ATOM 1099 O O . GLY A 1 137 ? -20.440 10.182 7.583 1.00 92.69 137 GLY A O 1
ATOM 1100 N N . LYS A 1 138 ? -18.695 8.792 7.775 1.00 93.12 138 LYS A N 1
ATOM 1101 C CA . LYS A 1 138 ? -18.563 8.849 9.239 1.00 93.12 138 LYS A CA 1
ATOM 1102 C C . LYS A 1 138 ? -17.695 10.037 9.654 1.00 93.12 138 LYS A C 1
ATOM 1104 O O . LYS A 1 138 ? -16.626 9.871 10.232 1.00 93.12 138 LYS A O 1
ATOM 1109 N N . ILE A 1 139 ? -18.130 11.244 9.296 1.00 93.25 139 ILE A N 1
ATOM 1110 C CA . ILE A 1 139 ? -17.313 12.458 9.443 1.00 93.25 139 ILE A CA 1
ATOM 1111 C C . ILE A 1 139 ? -17.022 12.787 10.911 1.00 93.25 139 ILE A C 1
ATOM 1113 O O . ILE A 1 139 ? -15.892 13.149 11.210 1.00 93.25 139 ILE A O 1
ATOM 1117 N N . SER A 1 140 ? -17.988 12.612 11.819 1.00 93.50 140 SER A N 1
ATOM 1118 C CA . SER A 1 140 ? -17.773 12.864 13.253 1.00 93.50 140 SER A CA 1
ATOM 1119 C C . SER A 1 140 ? -16.700 11.947 13.844 1.00 93.50 140 SER A C 1
ATOM 1121 O O . SER A 1 140 ? -15.754 12.444 14.440 1.00 93.50 140 SER A O 1
ATOM 1123 N N . GLU A 1 141 ? -16.774 10.634 13.574 1.00 91.81 141 GLU A N 1
ATOM 1124 C CA . GLU A 1 141 ? -15.722 9.681 13.979 1.00 91.81 141 GLU A CA 1
ATOM 1125 C C . GLU A 1 141 ? -14.357 10.079 13.387 1.00 91.81 141 GLU A C 1
ATOM 1127 O O . GLU A 1 141 ? -13.335 9.939 14.039 1.00 91.81 141 GLU A O 1
ATOM 1132 N N . ALA A 1 142 ? -14.323 10.604 12.156 1.00 91.81 142 ALA A N 1
ATOM 1133 C CA . ALA A 1 142 ? -13.083 11.020 11.499 1.00 91.81 142 ALA A CA 1
ATOM 1134 C C . ALA A 1 142 ? -12.471 12.326 12.042 1.00 91.81 142 ALA A C 1
ATOM 1136 O O . ALA A 1 142 ? -11.358 12.659 11.645 1.00 91.81 142 ALA A O 1
ATOM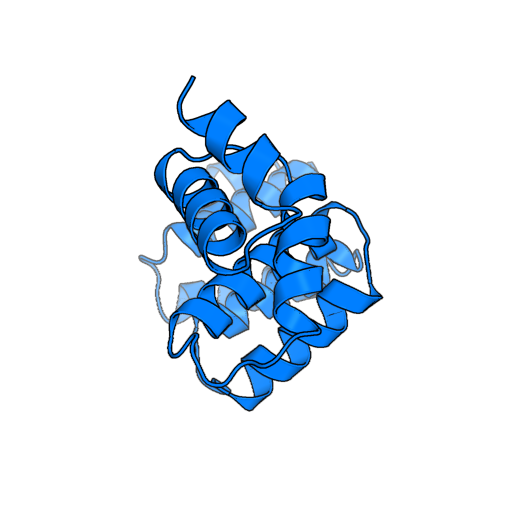 1137 N N . ILE A 1 143 ? -13.217 13.109 12.830 1.00 91.44 143 ILE A N 1
ATOM 1138 C CA . ILE A 1 143 ? -12.730 14.327 13.504 1.00 91.44 143 ILE A CA 1
ATOM 1139 C C . ILE A 1 143 ? -12.149 13.981 14.879 1.00 91.44 143 ILE A C 1
ATOM 1141 O O . ILE A 1 143 ? -11.250 14.671 15.350 1.00 91.44 143 ILE A O 1
ATOM 1145 N N . GLU A 1 144 ? -12.692 12.947 15.519 1.00 91.06 144 GLU A N 1
ATOM 1146 C CA . GLU A 1 144 ? -12.239 12.454 16.823 1.00 91.06 144 GLU A CA 1
ATOM 1147 C C . GLU A 1 144 ? -10.936 11.641 16.732 1.00 91.06 144 GLU A C 1
ATOM 1149 O O . GLU A 1 144 ? -10.234 11.522 17.734 1.00 91.06 144 GLU A O 1
ATOM 1154 N N . GLU A 1 145 ? -10.626 11.115 15.543 1.00 88.38 145 GLU A N 1
ATOM 1155 C CA . GLU A 1 145 ? -9.381 10.407 15.200 1.00 88.38 145 GLU A CA 1
ATOM 1156 C C . GLU A 1 145 ? -8.254 11.361 14.769 1.00 88.38 145 GLU A C 1
ATOM 1158 O O . GLU A 1 145 ? -7.144 11.268 15.340 1.00 88.38 145 GLU A O 1
#